Protein AF-A0AAV4WMX5-F1 (afdb_monomer_lite)

Structure (mmCIF, N/CA/C/O backbone):
data_AF-A0AAV4WMX5-F1
#
_entry.id   AF-A0AAV4WMX5-F1
#
loop_
_atom_site.group_PDB
_atom_site.id
_atom_site.type_symbol
_atom_site.label_atom_id
_atom_site.label_alt_id
_atom_site.label_comp_id
_atom_site.label_asym_id
_atom_site.label_entity_id
_atom_site.label_seq_id
_atom_site.pdbx_PDB_ins_code
_atom_site.Cartn_x
_atom_site.Cartn_y
_atom_site.Cartn_z
_atom_site.occupancy
_atom_site.B_iso_or_equiv
_atom_site.auth_seq_id
_atom_site.auth_comp_id
_atom_site.auth_asym_id
_atom_site.auth_atom_id
_atom_site.pdbx_PDB_model_num
ATOM 1 N N . MET A 1 1 ? 11.609 19.269 -8.171 1.00 30.88 1 MET A N 1
ATOM 2 C CA . MET A 1 1 ? 10.908 19.914 -7.044 1.00 30.88 1 MET A CA 1
ATOM 3 C C . MET A 1 1 ? 10.660 18.800 -6.040 1.00 30.88 1 MET A C 1
ATOM 5 O O . MET A 1 1 ? 9.880 17.911 -6.342 1.00 30.88 1 MET A O 1
ATOM 9 N N . GLN A 1 2 ? 11.459 18.729 -4.974 1.00 35.00 2 GLN A N 1
ATOM 10 C CA . GLN A 1 2 ? 11.345 17.676 -3.961 1.00 35.00 2 GLN A CA 1
ATOM 11 C C . GLN A 1 2 ? 10.138 18.038 -3.089 1.00 35.00 2 GLN A C 1
ATOM 13 O O . GLN A 1 2 ? 10.207 19.010 -2.340 1.00 35.00 2 GLN A O 1
ATOM 18 N N . PHE A 1 3 ? 9.015 17.335 -3.234 1.00 40.44 3 PHE A N 1
ATOM 19 C CA . PHE A 1 3 ? 7.950 17.425 -2.239 1.00 40.44 3 PHE A CA 1
ATOM 20 C C . PHE A 1 3 ? 8.475 16.724 -0.983 1.00 40.44 3 PHE A C 1
ATOM 22 O O . PHE A 1 3 ? 8.764 15.532 -1.032 1.00 40.44 3 PHE A O 1
ATOM 29 N N . SER A 1 4 ? 8.695 17.477 0.102 1.00 49.12 4 SER A N 1
ATOM 30 C CA . SER A 1 4 ? 8.983 16.869 1.406 1.00 49.12 4 SER A CA 1
ATOM 31 C C . SER A 1 4 ? 7.773 16.032 1.802 1.00 49.12 4 SER A C 1
ATOM 33 O O . SER A 1 4 ? 6.638 16.502 1.658 1.00 49.12 4 SER A O 1
ATOM 35 N N . ILE A 1 5 ? 8.001 14.819 2.303 1.00 51.41 5 ILE A N 1
ATOM 36 C CA . ILE A 1 5 ? 6.945 13.946 2.816 1.00 51.41 5 ILE A CA 1
ATOM 37 C C . ILE A 1 5 ? 6.060 14.642 3.848 1.00 51.41 5 ILE A C 1
ATOM 39 O O . ILE A 1 5 ? 4.870 14.345 3.937 1.00 51.41 5 ILE A O 1
ATOM 43 N N . ASP A 1 6 ? 6.622 15.624 4.555 1.00 53.19 6 ASP A N 1
ATOM 44 C CA . ASP A 1 6 ? 5.907 16.466 5.502 1.00 53.19 6 ASP A CA 1
ATOM 45 C C . ASP A 1 6 ? 4.652 17.061 4.866 1.00 53.19 6 ASP A C 1
ATOM 47 O O . ASP A 1 6 ? 3.595 17.043 5.477 1.00 53.19 6 ASP A O 1
ATOM 51 N N . PHE A 1 7 ? 4.723 17.523 3.614 1.00 55.03 7 PHE A N 1
ATOM 52 C CA . PHE A 1 7 ? 3.568 18.124 2.955 1.00 55.03 7 PHE A CA 1
ATOM 53 C C . PHE A 1 7 ? 2.517 17.073 2.584 1.00 55.03 7 PHE A C 1
ATOM 55 O O . PHE A 1 7 ? 1.338 17.262 2.861 1.00 55.03 7 PHE A O 1
ATOM 62 N N . PHE A 1 8 ? 2.932 15.936 2.017 1.00 56.50 8 PHE A N 1
ATOM 63 C CA . PHE A 1 8 ? 1.999 14.886 1.595 1.00 56.50 8 PHE A CA 1
ATOM 64 C C . PHE A 1 8 ? 1.302 14.222 2.787 1.00 56.50 8 PHE A C 1
ATOM 66 O O . PHE A 1 8 ? 0.087 14.040 2.771 1.00 56.50 8 PHE A O 1
ATOM 73 N N . ILE A 1 9 ? 2.051 13.907 3.846 1.00 56.03 9 ILE A N 1
ATOM 74 C CA . ILE A 1 9 ? 1.499 13.297 5.055 1.00 56.03 9 ILE A CA 1
ATOM 75 C C . ILE A 1 9 ? 0.644 14.290 5.831 1.00 56.03 9 ILE A C 1
ATOM 77 O O . ILE A 1 9 ? -0.417 13.895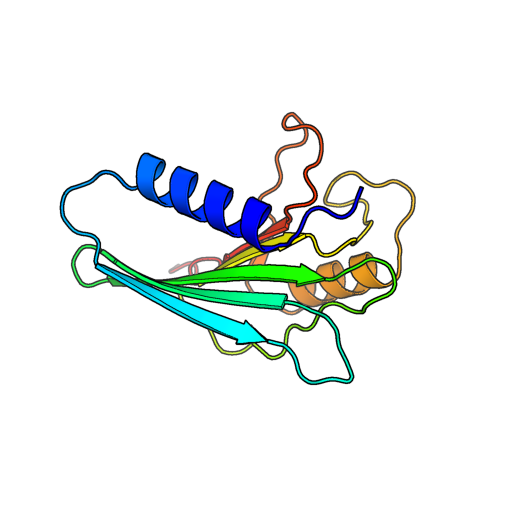 6.305 1.00 56.03 9 ILE A O 1
ATOM 81 N N . VAL A 1 10 ? 1.045 15.561 5.945 1.00 58.25 10 VAL A N 1
ATOM 82 C CA . VAL A 1 10 ? 0.218 16.574 6.620 1.00 58.25 10 VAL A CA 1
ATOM 83 C C . VAL A 1 10 ? -1.088 16.787 5.865 1.00 58.25 10 VAL A C 1
ATOM 85 O O . VAL A 1 10 ? -2.141 16.704 6.487 1.00 58.25 10 VAL A O 1
ATOM 88 N N . THR A 1 11 ? -1.061 16.957 4.540 1.00 62.66 11 THR A N 1
ATOM 89 C CA . THR A 1 11 ? -2.293 17.109 3.750 1.00 62.66 11 THR A CA 1
ATOM 90 C C . THR A 1 11 ? -3.179 15.870 3.847 1.00 62.66 11 THR A C 1
ATOM 92 O O . THR A 1 11 ? -4.387 15.986 4.033 1.00 62.66 11 THR A O 1
ATOM 95 N N . LEU A 1 12 ? -2.596 14.673 3.794 1.00 63.81 12 LEU A N 1
ATOM 96 C CA . LEU A 1 12 ? -3.352 13.439 3.948 1.00 63.81 12 LEU A CA 1
ATOM 97 C C . LEU A 1 12 ? -3.981 13.307 5.339 1.00 63.81 12 LEU A C 1
ATOM 99 O O . LEU A 1 12 ? -5.136 12.905 5.467 1.00 63.81 12 LEU A O 1
ATOM 103 N N . LEU A 1 13 ? -3.222 13.624 6.387 1.00 60.38 13 LEU A N 1
ATOM 104 C CA . LEU A 1 13 ? -3.714 13.633 7.757 1.00 60.38 13 LEU A CA 1
ATOM 105 C C . LEU A 1 13 ? -4.839 14.640 7.928 1.00 60.38 13 LEU A C 1
ATOM 107 O O . LEU A 1 13 ? -5.840 14.314 8.560 1.00 60.38 13 LEU A O 1
ATOM 111 N N . GLU A 1 14 ? -4.699 15.830 7.352 1.00 62.78 14 GLU A N 1
ATOM 112 C CA . GLU A 1 14 ? -5.737 16.850 7.343 1.00 62.78 14 GLU A CA 1
ATOM 113 C C . GLU A 1 14 ? -6.993 16.338 6.637 1.00 62.78 14 GLU A C 1
ATOM 115 O O . GLU A 1 14 ? -8.065 16.375 7.237 1.00 62.78 14 GLU A O 1
ATOM 120 N N . GLU A 1 15 ? -6.892 15.770 5.433 1.00 64.38 15 GLU A N 1
ATOM 121 C CA . GLU A 1 15 ? -8.051 15.220 4.720 1.00 64.38 15 GLU A CA 1
ATOM 122 C C . GLU A 1 15 ? -8.694 14.032 5.443 1.00 64.38 15 GLU A C 1
ATOM 124 O O . GLU A 1 15 ? -9.920 13.976 5.554 1.00 64.38 15 GLU A O 1
ATOM 129 N N . LEU A 1 16 ? -7.901 13.124 6.019 1.00 62.09 16 LEU A N 1
ATOM 130 C CA . LEU A 1 16 ? -8.409 12.041 6.863 1.00 62.09 16 LEU A CA 1
ATOM 131 C C . LEU A 1 16 ? -9.114 12.597 8.104 1.00 62.09 16 LEU A C 1
ATOM 133 O O . LEU A 1 16 ? -10.196 12.131 8.453 1.00 62.09 16 LEU A O 1
ATOM 137 N N . CYS A 1 17 ? -8.559 13.626 8.745 1.00 58.31 17 CYS A N 1
ATOM 138 C CA . CYS A 1 17 ? -9.193 14.298 9.878 1.00 58.31 17 CYS A CA 1
ATOM 139 C C . CYS A 1 17 ? -10.502 14.988 9.470 1.00 58.31 17 CYS A C 1
ATOM 141 O O . CYS A 1 17 ? -11.470 14.946 10.230 1.00 58.31 17 CYS A O 1
ATOM 143 N N . LEU A 1 18 ? -10.557 15.596 8.279 1.00 60.84 18 LEU A N 1
ATOM 144 C CA . LEU A 1 18 ? -11.751 16.229 7.713 1.00 60.84 18 LEU A CA 1
ATOM 145 C C . LEU A 1 18 ? -12.838 15.198 7.382 1.00 60.84 18 LEU A C 1
ATOM 147 O O . LEU A 1 18 ? -14.003 15.410 7.728 1.00 60.84 18 LEU A O 1
ATOM 151 N N . TRP A 1 19 ? -12.464 14.079 6.760 1.00 52.72 19 TRP A N 1
ATOM 152 C CA . TRP A 1 19 ? -13.368 12.990 6.386 1.00 52.72 19 TRP A CA 1
ATOM 153 C C . TRP A 1 19 ? -13.904 12.242 7.615 1.00 52.72 19 TRP A C 1
ATOM 155 O O . TRP A 1 19 ? -15.071 11.853 7.667 1.00 52.72 19 TRP A O 1
ATOM 165 N N . LEU A 1 20 ? -13.086 12.115 8.664 1.00 58.34 20 LEU A N 1
ATOM 166 C CA . LEU A 1 20 ? -13.430 11.436 9.913 1.00 58.34 20 LEU A CA 1
ATOM 167 C C . LEU A 1 20 ? -14.059 12.365 10.968 1.00 58.34 20 LEU A C 1
ATOM 169 O O . LEU A 1 20 ? -14.111 11.979 12.131 1.00 58.34 20 LEU A O 1
ATOM 173 N N . ARG A 1 21 ? -14.582 13.551 10.608 1.00 50.25 21 ARG A N 1
ATOM 174 C CA . ARG A 1 21 ? -15.282 14.513 11.501 1.00 50.25 21 ARG A CA 1
ATOM 175 C C . ARG A 1 21 ? -16.584 13.974 12.134 1.00 50.25 21 ARG A C 1
ATOM 177 O O . ARG A 1 21 ? -17.664 14.535 11.976 1.00 50.25 21 ARG A O 1
ATOM 184 N N . GLN A 1 22 ? -16.495 12.893 12.899 1.00 50.91 22 GLN A N 1
ATOM 185 C CA . GLN A 1 22 ? -17.521 12.407 13.818 1.00 50.91 22 GLN A CA 1
ATOM 186 C C . GLN A 1 22 ? -16.948 12.462 15.245 1.00 50.91 22 GLN A C 1
ATOM 188 O O . GLN A 1 22 ? -15.759 12.218 15.433 1.00 50.91 22 GLN A O 1
ATOM 193 N N . PRO A 1 23 ? -17.747 12.769 16.277 1.00 45.69 23 PRO A N 1
ATOM 194 C CA . PRO A 1 23 ? -17.254 13.283 17.564 1.00 45.69 23 PRO A CA 1
ATOM 195 C C . PRO A 1 23 ? -16.519 12.285 18.495 1.00 45.69 23 PRO A C 1
ATOM 197 O O . PRO A 1 23 ? -16.467 12.514 19.699 1.00 45.69 23 PRO A O 1
ATOM 200 N N . LYS A 1 24 ? -15.956 11.169 18.004 1.00 54.94 24 LYS A N 1
ATOM 201 C CA . LYS A 1 24 ? -15.314 10.137 18.850 1.00 54.94 24 LYS A CA 1
ATOM 202 C C . LYS A 1 24 ? -14.109 9.457 18.187 1.00 54.94 24 LYS A C 1
ATOM 204 O O . LYS A 1 24 ? -14.117 8.236 18.027 1.00 54.94 24 LYS A O 1
ATOM 209 N N . PHE A 1 25 ? -13.092 10.230 17.811 1.00 54.62 25 PHE A N 1
ATOM 210 C CA . PHE A 1 25 ? -11.800 9.683 17.388 1.00 54.62 25 PHE A CA 1
ATOM 211 C C . PHE A 1 25 ? -10.682 10.122 18.331 1.00 54.62 25 PHE A C 1
ATOM 213 O O . PHE A 1 25 ? -10.606 11.291 18.703 1.00 54.62 25 PHE A O 1
ATOM 220 N N . ILE A 1 26 ? -9.819 9.179 18.703 1.00 60.44 26 ILE A N 1
ATOM 221 C CA . ILE A 1 26 ? -8.525 9.460 19.332 1.00 60.44 26 ILE A CA 1
ATOM 222 C C . ILE A 1 26 ? -7.458 9.066 18.315 1.00 60.44 26 ILE A C 1
ATOM 224 O O . ILE A 1 26 ? -7.484 7.940 17.815 1.00 60.44 26 ILE A O 1
ATOM 228 N N . PHE A 1 27 ? -6.548 9.992 18.017 1.00 56.97 27 PHE A N 1
ATOM 229 C CA . PHE A 1 27 ? -5.421 9.779 17.114 1.00 56.97 27 PHE A CA 1
ATOM 230 C C . PHE A 1 27 ? -4.123 9.783 17.916 1.00 56.97 27 PHE A C 1
ATOM 232 O O . PHE A 1 27 ? -3.870 10.715 18.681 1.00 56.97 27 PHE A O 1
ATOM 239 N N . ILE A 1 28 ? -3.289 8.766 17.720 1.00 59.53 28 ILE A N 1
ATOM 240 C CA . ILE A 1 28 ? -1.897 8.781 18.168 1.00 59.53 28 ILE A CA 1
ATOM 241 C C . ILE A 1 28 ? -1.023 8.696 16.922 1.00 59.53 28 ILE A C 1
ATOM 243 O O . ILE A 1 28 ? -1.045 7.695 16.208 1.00 59.53 28 ILE A O 1
ATOM 247 N N . VAL A 1 29 ? -0.263 9.760 16.667 1.00 57.22 29 VAL A N 1
ATOM 248 C CA . VAL A 1 29 ? 0.667 9.848 15.537 1.00 57.22 29 VAL A CA 1
ATOM 249 C C . VAL A 1 29 ? 2.058 9.451 16.009 1.00 57.22 29 VAL A C 1
ATOM 251 O O . VAL A 1 29 ? 2.586 10.032 16.957 1.00 57.22 29 VAL A O 1
ATOM 254 N N . ARG A 1 30 ? 2.658 8.461 15.349 1.00 59.06 30 ARG A N 1
ATOM 255 C CA . ARG A 1 30 ? 4.041 8.035 15.565 1.00 59.06 30 ARG A CA 1
ATOM 256 C C . ARG A 1 30 ? 4.811 8.166 14.261 1.00 59.06 30 ARG A C 1
ATOM 258 O O . ARG A 1 30 ? 4.479 7.528 13.264 1.00 59.06 30 ARG A O 1
ATOM 265 N N . TYR A 1 31 ? 5.852 8.982 14.289 1.00 56.28 31 TYR A N 1
ATOM 266 C CA . TYR A 1 31 ? 6.770 9.145 13.175 1.00 56.28 31 TYR A CA 1
ATOM 267 C C . TYR A 1 31 ? 7.951 8.186 13.343 1.00 56.28 31 TYR A C 1
ATOM 269 O O . TYR A 1 31 ? 8.607 8.214 14.385 1.00 56.28 31 TYR A O 1
ATOM 277 N N . ASN A 1 32 ? 8.218 7.351 12.338 1.00 58.94 32 ASN A N 1
ATOM 278 C CA . ASN A 1 32 ? 9.386 6.477 12.315 1.00 58.94 32 ASN A CA 1
ATOM 279 C C . ASN A 1 32 ? 10.193 6.751 11.041 1.00 58.94 32 ASN A C 1
ATOM 281 O O . ASN A 1 32 ? 9.740 6.468 9.934 1.00 58.94 32 ASN A O 1
ATOM 285 N N . ASN A 1 33 ? 11.419 7.248 11.201 1.00 56.12 33 ASN A N 1
ATOM 286 C CA . ASN A 1 33 ? 12.391 7.223 10.111 1.00 56.12 33 ASN A CA 1
ATOM 287 C C . ASN A 1 33 ? 12.861 5.779 9.887 1.00 56.12 33 ASN A C 1
ATOM 289 O O . ASN A 1 33 ? 13.204 5.090 10.852 1.00 56.12 33 ASN A O 1
ATOM 293 N N . GLY A 1 34 ? 12.882 5.329 8.629 1.00 50.28 34 GLY A N 1
ATOM 294 C CA . GLY A 1 34 ? 13.582 4.105 8.237 1.00 50.28 34 GLY A CA 1
ATOM 295 C C . GLY A 1 34 ? 15.068 4.170 8.611 1.00 50.28 34 GLY A C 1
ATOM 296 O O . GLY A 1 34 ? 15.631 5.251 8.787 1.00 50.28 34 GLY A O 1
ATOM 297 N N . THR A 1 35 ? 15.712 3.015 8.788 1.00 44.41 35 THR A N 1
ATOM 298 C CA . THR A 1 35 ? 17.156 2.951 9.072 1.00 44.41 35 THR A CA 1
ATOM 299 C C . THR A 1 35 ? 17.975 3.396 7.857 1.00 44.41 35 THR A C 1
ATOM 301 O O . THR A 1 35 ? 17.539 3.193 6.729 1.00 44.41 35 THR A O 1
ATOM 304 N N . ASP A 1 36 ? 19.182 3.931 8.083 1.00 49.44 36 ASP A N 1
ATOM 305 C CA . ASP A 1 36 ? 20.063 4.603 7.098 1.00 49.44 36 ASP A CA 1
ATOM 306 C C . ASP A 1 36 ? 20.343 3.850 5.773 1.00 49.44 36 ASP A C 1
ATOM 308 O O . ASP A 1 36 ? 20.856 4.446 4.824 1.00 49.44 36 ASP A O 1
ATOM 312 N N . SER A 1 37 ? 20.011 2.559 5.671 1.00 50.84 37 SER A N 1
ATOM 313 C CA . SER A 1 37 ? 20.127 1.768 4.441 1.00 50.84 37 SER A CA 1
ATOM 314 C C . SER A 1 37 ? 18.933 1.905 3.490 1.00 50.84 37 SER A C 1
ATOM 316 O O . SER A 1 37 ? 19.123 1.763 2.286 1.00 50.84 37 SER A O 1
ATOM 318 N N . ASP A 1 38 ? 17.735 2.219 3.996 1.00 56.22 38 ASP A N 1
ATOM 319 C CA . ASP A 1 38 ? 16.500 2.294 3.216 1.00 56.22 38 ASP A CA 1
ATOM 320 C C . ASP A 1 38 ? 15.732 3.575 3.560 1.00 56.22 38 ASP A C 1
ATOM 322 O O . ASP A 1 38 ? 15.124 3.713 4.620 1.00 56.22 38 ASP A O 1
ATOM 326 N N . LYS A 1 39 ? 15.721 4.518 2.615 1.00 68.62 39 LYS A N 1
ATOM 327 C CA . LYS A 1 39 ? 15.157 5.874 2.758 1.00 68.62 39 LYS A CA 1
ATOM 328 C C . LYS A 1 39 ? 13.624 5.924 2.726 1.00 68.62 39 LYS A C 1
ATOM 330 O O . LYS A 1 39 ? 13.060 6.940 2.332 1.00 68.62 39 LYS A O 1
ATOM 335 N N . SER A 1 40 ? 12.950 4.818 3.038 1.00 72.94 40 SER A N 1
ATOM 336 C CA . SER A 1 40 ? 11.492 4.827 3.113 1.00 72.94 40 SER A CA 1
ATOM 337 C C . SER A 1 40 ? 11.076 5.522 4.405 1.00 72.94 40 SER A C 1
ATOM 339 O O . SER A 1 40 ? 11.556 5.200 5.491 1.00 72.94 40 SER A O 1
ATOM 341 N N . GLU A 1 41 ? 10.177 6.478 4.279 1.00 78.81 41 GLU A N 1
ATOM 342 C CA . GLU A 1 41 ? 9.666 7.273 5.385 1.00 78.81 41 GLU A CA 1
ATOM 343 C C . GLU A 1 41 ? 8.270 6.749 5.736 1.00 78.81 41 GLU A C 1
ATOM 345 O O . GLU A 1 41 ? 7.430 6.537 4.855 1.00 78.81 41 GLU A O 1
ATOM 350 N N . VAL A 1 42 ? 8.036 6.468 7.021 1.00 77.88 42 VAL A N 1
ATOM 351 C CA . VAL A 1 42 ? 6.819 5.793 7.483 1.00 77.88 42 VAL A CA 1
ATOM 352 C C . VAL A 1 42 ? 6.202 6.560 8.643 1.00 77.88 42 VAL A C 1
ATOM 354 O O . VAL A 1 42 ? 6.811 6.753 9.697 1.00 77.88 42 VAL A O 1
ATOM 357 N N . VAL A 1 43 ? 4.936 6.929 8.487 1.00 78.19 43 VAL A N 1
ATOM 358 C CA . VAL A 1 43 ? 4.118 7.472 9.570 1.00 78.19 43 VAL A CA 1
ATOM 359 C C . VAL A 1 43 ? 3.057 6.469 9.945 1.00 78.19 43 VAL A C 1
ATOM 361 O O . VAL A 1 43 ? 2.273 6.014 9.118 1.00 78.19 43 VAL A O 1
ATOM 364 N N . HIS A 1 44 ? 3.039 6.130 11.225 1.00 80.75 44 HIS A N 1
ATOM 365 C CA . HIS A 1 44 ? 2.083 5.212 11.801 1.00 80.75 44 HIS A CA 1
ATOM 366 C C . HIS A 1 44 ? 1.055 5.991 12.616 1.00 80.75 44 HIS A C 1
ATOM 368 O O . HIS A 1 44 ? 1.390 6.799 13.482 1.00 80.75 44 HIS A O 1
ATOM 374 N N . LEU A 1 45 ? -0.209 5.730 12.327 1.00 78.94 45 LEU A N 1
ATOM 375 C CA . LEU A 1 45 ? -1.355 6.337 12.969 1.00 78.94 45 LEU A CA 1
ATOM 376 C C . LEU A 1 45 ? -2.149 5.231 13.635 1.00 78.94 45 LEU A C 1
ATOM 378 O O . LEU A 1 45 ? -2.707 4.363 12.965 1.00 78.94 45 LEU A O 1
ATOM 382 N N . ASP A 1 46 ? -2.225 5.284 14.954 1.00 81.44 46 ASP A N 1
ATOM 383 C CA . ASP A 1 46 ? -3.187 4.485 15.684 1.00 81.44 46 ASP A CA 1
ATOM 384 C C . ASP A 1 46 ? -4.472 5.306 15.844 1.00 81.44 46 ASP A C 1
ATOM 386 O O . ASP A 1 46 ? -4.453 6.432 16.359 1.00 81.44 46 ASP A O 1
ATOM 390 N N . VAL A 1 47 ? -5.592 4.747 15.389 1.00 79.81 47 VAL A N 1
ATOM 391 C CA . VAL A 1 47 ? -6.891 5.417 15.402 1.00 79.81 47 VAL A CA 1
ATOM 392 C C . VAL A 1 47 ? -7.896 4.583 16.179 1.00 79.81 47 VAL A C 1
ATOM 394 O O . VAL A 1 47 ? -8.144 3.417 15.871 1.00 79.81 47 VAL A O 1
ATOM 397 N N . TRP A 1 48 ? -8.520 5.196 17.182 1.00 80.25 48 TRP A N 1
ATOM 398 C CA . TRP A 1 48 ? -9.598 4.570 17.943 1.00 80.25 48 TRP A CA 1
ATOM 399 C C . TRP A 1 48 ? -10.932 5.221 17.612 1.00 80.25 48 TRP A C 1
ATOM 401 O O . TRP A 1 48 ? -11.067 6.439 17.718 1.00 80.25 48 TRP A O 1
ATOM 411 N N . LYS A 1 49 ? -11.938 4.407 17.275 1.00 76.56 49 LYS A N 1
ATOM 412 C CA . LYS A 1 49 ? -13.324 4.841 17.055 1.00 76.56 49 LYS A CA 1
ATOM 413 C C . LYS A 1 49 ? -14.289 3.864 17.706 1.00 76.56 49 LYS A C 1
ATOM 415 O O . LYS A 1 49 ? -14.312 2.690 17.361 1.00 76.56 49 LYS A O 1
ATOM 420 N N . SER A 1 50 ? -15.141 4.356 18.604 1.00 80.25 50 SER A N 1
ATOM 421 C CA . SER A 1 50 ? -16.193 3.547 19.253 1.00 80.25 50 SER A CA 1
ATOM 422 C C . SER A 1 50 ? -15.680 2.239 19.884 1.00 80.25 50 SER A C 1
ATOM 424 O O . SER A 1 50 ? -16.345 1.213 19.812 1.00 80.25 50 SER A O 1
ATOM 426 N N . GLY A 1 51 ? -14.480 2.265 20.474 1.00 79.44 51 GLY A N 1
ATOM 427 C CA . GLY A 1 51 ? -13.845 1.090 21.086 1.00 79.44 51 GLY A CA 1
ATOM 428 C C . GLY A 1 51 ? -13.105 0.166 20.110 1.00 79.44 51 GLY A C 1
ATOM 429 O O . GLY A 1 51 ? -12.370 -0.705 20.561 1.00 79.44 51 GLY A O 1
ATOM 430 N N . ALA A 1 52 ? -13.233 0.377 18.797 1.00 79.69 52 ALA A N 1
ATOM 431 C CA . ALA A 1 52 ? -12.416 -0.298 17.795 1.00 79.69 52 ALA A CA 1
ATOM 432 C C . ALA A 1 52 ? -11.097 0.453 17.584 1.00 79.69 52 ALA A C 1
ATOM 434 O O . ALA A 1 52 ? -11.076 1.685 17.562 1.00 79.69 52 ALA A O 1
ATOM 435 N N . HIS A 1 53 ? -10.013 -0.299 17.405 1.00 82.94 53 HIS A N 1
ATOM 436 C CA . HIS A 1 53 ? -8.687 0.208 17.057 1.00 82.94 53 HIS A CA 1
ATOM 437 C C . HIS A 1 53 ? -8.363 -0.214 15.629 1.00 82.94 53 HIS A C 1
ATOM 439 O O . HIS A 1 53 ? -8.457 -1.397 15.301 1.00 82.94 53 HIS A O 1
ATOM 445 N N . PHE A 1 54 ? -7.989 0.748 14.796 1.00 81.75 54 PHE A N 1
ATOM 446 C CA . PHE A 1 54 ? -7.462 0.506 13.463 1.00 81.75 54 PHE A CA 1
ATOM 447 C C . PHE A 1 54 ? -6.182 1.305 13.258 1.00 81.75 54 PHE A C 1
ATOM 449 O O . PHE A 1 54 ? -5.951 2.325 13.914 1.00 81.75 54 PHE A O 1
ATOM 456 N N . LYS A 1 55 ? -5.334 0.814 12.362 1.00 84.19 55 LYS A N 1
ATOM 457 C CA . LYS A 1 55 ? -4.023 1.403 12.095 1.00 84.19 55 LYS A CA 1
ATOM 458 C C . LYS A 1 55 ? -3.982 1.935 10.680 1.00 84.19 55 LYS A C 1
ATOM 460 O O . LYS A 1 55 ? -4.458 1.281 9.758 1.00 84.19 55 LYS A O 1
ATOM 465 N N . ILE A 1 56 ? -3.405 3.111 10.506 1.00 82.12 56 ILE A N 1
ATOM 466 C CA . ILE A 1 56 ? -3.112 3.659 9.187 1.00 82.12 56 ILE A CA 1
ATOM 467 C C . ILE A 1 56 ? -1.606 3.858 9.103 1.00 82.12 56 ILE A C 1
ATOM 469 O O . ILE A 1 56 ? -1.018 4.501 9.970 1.00 82.12 56 ILE A O 1
ATOM 473 N N . LEU A 1 57 ? -0.974 3.290 8.082 1.00 81.12 57 LEU A N 1
ATOM 474 C CA . LEU A 1 57 ? 0.432 3.531 7.791 1.00 81.12 57 LEU A CA 1
ATOM 475 C C . LEU A 1 57 ? 0.530 4.323 6.497 1.00 81.12 57 LEU A C 1
ATOM 477 O O . LEU A 1 57 ? 0.138 3.832 5.441 1.00 81.12 57 LEU A O 1
ATOM 481 N N . ALA A 1 58 ? 1.047 5.544 6.606 1.00 80.94 58 ALA A N 1
ATOM 482 C CA . ALA A 1 58 ? 1.415 6.379 5.477 1.00 80.94 58 ALA A CA 1
ATOM 483 C C . ALA A 1 58 ? 2.889 6.123 5.135 1.00 80.94 58 ALA A C 1
ATOM 485 O O . ALA A 1 58 ? 3.754 6.290 5.994 1.00 80.94 58 ALA A O 1
ATOM 486 N N . ILE A 1 59 ? 3.171 5.687 3.909 1.00 80.62 59 ILE A N 1
ATOM 487 C CA . ILE A 1 59 ? 4.509 5.287 3.464 1.00 80.62 59 ILE A CA 1
ATOM 488 C C . ILE A 1 59 ? 4.930 6.141 2.269 1.00 80.62 59 ILE A C 1
ATOM 490 O O . ILE A 1 59 ? 4.166 6.346 1.331 1.00 80.62 59 ILE A O 1
ATOM 494 N N . TYR A 1 60 ? 6.166 6.612 2.274 1.00 82.69 60 TYR A N 1
ATOM 495 C CA . TYR A 1 60 ? 6.827 7.142 1.089 1.00 82.69 60 TYR A CA 1
ATOM 496 C C . TYR A 1 60 ? 8.081 6.314 0.829 1.00 82.69 60 TYR A C 1
ATOM 498 O O . TYR A 1 60 ? 8.949 6.200 1.692 1.00 82.69 60 TYR A O 1
ATOM 506 N N . SER A 1 61 ? 8.180 5.718 -0.353 1.00 83.19 61 SER A N 1
ATOM 507 C CA . SER A 1 61 ? 9.370 5.036 -0.840 1.00 83.19 61 SER A CA 1
ATOM 508 C C . SER A 1 61 ? 9.890 5.808 -2.050 1.00 83.19 61 SER A C 1
ATOM 510 O O . SER A 1 61 ? 9.219 5.816 -3.086 1.00 83.19 61 SER A O 1
ATOM 512 N N . PRO A 1 62 ? 11.040 6.497 -1.945 1.00 82.69 62 PRO A N 1
ATOM 513 C CA . PRO A 1 62 ? 11.548 7.318 -3.035 1.00 82.69 62 PRO A CA 1
ATOM 514 C C . PRO A 1 62 ? 11.902 6.472 -4.269 1.00 82.69 62 PRO A C 1
ATOM 516 O O . PRO A 1 62 ? 12.172 5.272 -4.146 1.00 82.69 62 PRO A O 1
ATOM 519 N N . PRO A 1 63 ? 11.974 7.085 -5.466 1.00 80.69 63 PRO A N 1
ATOM 520 C CA . PRO A 1 63 ? 12.368 6.384 -6.680 1.00 80.69 63 PRO A CA 1
ATOM 521 C C . PRO A 1 63 ? 13.694 5.640 -6.500 1.00 80.69 63 PRO A C 1
ATOM 523 O O . PRO A 1 63 ? 14.644 6.171 -5.924 1.00 80.69 63 PRO A O 1
ATOM 526 N N . SER A 1 64 ? 13.787 4.436 -7.063 1.00 78.81 64 SER A N 1
ATOM 527 C CA . SER A 1 64 ? 14.940 3.521 -6.941 1.00 78.81 64 SER A CA 1
ATOM 528 C C . SER A 1 64 ? 15.111 2.849 -5.577 1.00 78.81 64 SER A C 1
ATOM 530 O O . SER A 1 64 ? 15.985 1.991 -5.457 1.00 78.81 64 SER A O 1
ATOM 532 N N . ASN A 1 65 ? 14.293 3.187 -4.575 1.00 81.56 65 ASN A N 1
ATOM 533 C CA . ASN A 1 65 ? 14.245 2.424 -3.338 1.00 81.56 65 ASN A CA 1
ATOM 534 C C . ASN A 1 65 ? 13.313 1.218 -3.475 1.00 81.56 65 ASN A C 1
ATOM 536 O O . ASN A 1 65 ? 12.450 1.161 -4.355 1.00 81.56 65 ASN A O 1
ATOM 540 N N . GLN A 1 66 ? 13.499 0.237 -2.599 1.00 81.25 66 GLN A N 1
ATOM 541 C CA . GLN A 1 66 ? 12.601 -0.901 -2.520 1.00 81.25 66 GLN A CA 1
ATOM 542 C C . GLN A 1 66 ? 11.604 -0.695 -1.374 1.00 81.25 66 GLN A C 1
ATOM 544 O O . GLN A 1 66 ? 12.012 -0.357 -0.261 1.00 81.25 66 GLN A O 1
ATOM 549 N N . PRO A 1 67 ? 10.298 -0.899 -1.616 1.00 79.12 67 PRO A N 1
ATOM 550 C CA . PRO A 1 67 ? 9.300 -0.740 -0.572 1.00 79.12 67 PRO A CA 1
ATOM 551 C C . PRO A 1 67 ? 9.494 -1.806 0.513 1.00 79.12 67 PRO A C 1
ATOM 553 O O . PRO A 1 67 ? 9.743 -2.977 0.212 1.00 79.12 67 PRO A O 1
ATOM 556 N N . ILE A 1 68 ? 9.399 -1.390 1.778 1.00 78.31 68 ILE A N 1
ATOM 557 C CA . ILE A 1 68 ? 9.602 -2.257 2.943 1.00 78.31 68 ILE A CA 1
ATOM 558 C C . ILE A 1 68 ? 8.249 -2.620 3.550 1.00 78.31 68 ILE A C 1
ATOM 560 O O . ILE A 1 68 ? 7.531 -1.754 4.045 1.00 78.31 68 ILE A O 1
ATOM 564 N N . PHE A 1 69 ? 7.944 -3.918 3.587 1.00 77.38 69 PHE A N 1
ATOM 565 C CA . PHE A 1 69 ? 6.695 -4.443 4.154 1.00 77.38 69 PHE A CA 1
ATOM 566 C C . PHE A 1 69 ? 6.865 -5.113 5.525 1.00 77.38 69 PHE A C 1
ATOM 568 O O . PHE A 1 69 ? 5.909 -5.659 6.070 1.00 77.38 69 PHE A O 1
ATOM 575 N N . SER A 1 70 ? 8.058 -5.072 6.129 1.00 75.81 70 SER A N 1
ATOM 576 C CA . SER A 1 70 ? 8.294 -5.670 7.457 1.00 75.81 70 SER A CA 1
ATOM 577 C C . SER A 1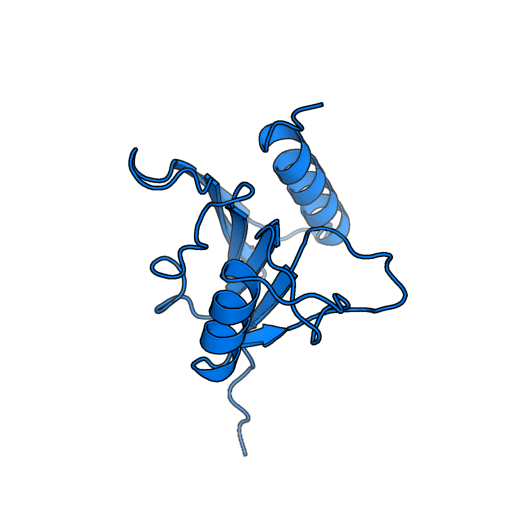 70 ? 7.406 -5.059 8.548 1.00 75.81 70 SER A C 1
ATOM 579 O O . SER A 1 70 ? 7.025 -5.751 9.489 1.00 75.81 70 SER A O 1
ATOM 581 N N . TYR A 1 71 ? 6.999 -3.797 8.384 1.00 68.12 71 TYR A N 1
ATOM 582 C CA . TYR A 1 71 ? 6.037 -3.120 9.256 1.00 68.12 71 TYR A CA 1
ATOM 583 C C . TYR A 1 71 ? 4.610 -3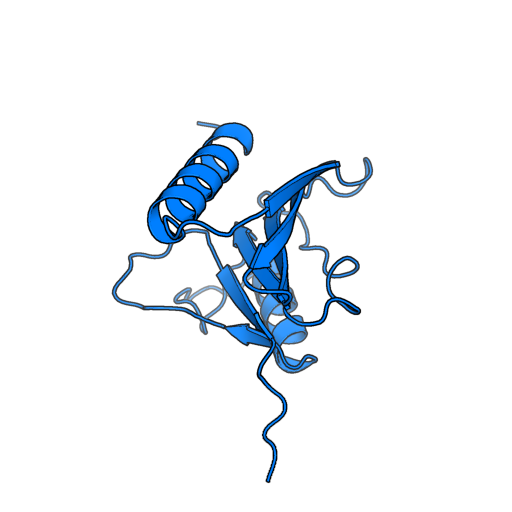.674 9.142 1.00 68.12 71 TYR A C 1
ATOM 585 O O . TYR A 1 71 ? 3.793 -3.418 10.020 1.00 68.12 71 TYR A O 1
ATOM 593 N N . VAL A 1 72 ? 4.300 -4.410 8.072 1.00 67.56 72 VAL A N 1
ATOM 594 C CA . VAL A 1 72 ? 2.932 -4.743 7.659 1.00 67.56 72 VAL A CA 1
ATOM 595 C C . VAL A 1 72 ? 2.479 -6.122 8.135 1.00 67.56 72 VAL A C 1
ATOM 597 O O . VAL A 1 72 ? 1.324 -6.285 8.520 1.00 67.56 72 VAL A O 1
ATOM 600 N N . ASN A 1 73 ? 3.385 -7.105 8.175 1.00 59.53 73 ASN A N 1
ATOM 601 C CA . ASN A 1 73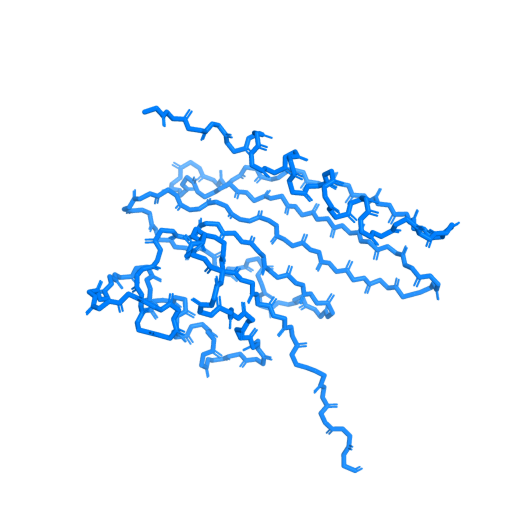 ? 3.066 -8.538 8.309 1.00 59.53 73 ASN A CA 1
ATOM 602 C C . ASN A 1 73 ? 2.296 -8.967 9.576 1.00 59.53 73 ASN A C 1
ATOM 604 O O . ASN A 1 73 ? 1.919 -10.132 9.701 1.00 59.53 73 ASN A O 1
ATOM 608 N N . HIS A 1 74 ? 2.048 -8.066 10.526 1.00 64.88 74 HIS A N 1
ATOM 609 C CA . HIS A 1 74 ? 1.377 -8.376 11.793 1.00 64.88 74 HIS A CA 1
ATOM 610 C C . HIS A 1 74 ? 0.232 -7.420 12.136 1.00 64.88 74 HIS A C 1
ATOM 612 O O . HIS A 1 74 ? -0.316 -7.477 13.241 1.00 64.88 74 HIS A O 1
ATOM 618 N N . LEU A 1 75 ? -0.117 -6.509 11.228 1.00 69.62 75 LEU A N 1
ATOM 619 C CA . LEU A 1 75 ? -1.072 -5.454 11.518 1.00 69.62 75 LEU A CA 1
ATOM 620 C C . LEU A 1 75 ? -2.477 -5.851 11.054 1.00 69.62 75 LEU A C 1
ATOM 622 O O . LEU A 1 75 ? -2.799 -5.777 9.874 1.00 69.62 75 LEU A O 1
ATOM 626 N N . LYS A 1 76 ? -3.311 -6.254 12.020 1.00 75.69 76 LYS A N 1
ATOM 627 C CA . LYS A 1 76 ? -4.756 -6.434 11.825 1.00 75.69 76 LYS A CA 1
ATOM 628 C C . LYS A 1 76 ? -5.479 -5.085 11.800 1.00 75.69 76 LYS A C 1
ATOM 630 O O . LYS A 1 76 ? -5.001 -4.125 12.407 1.00 75.69 76 LYS A O 1
ATOM 635 N N . HIS A 1 77 ? -6.633 -5.022 11.146 1.00 82.00 77 HIS A N 1
ATOM 636 C CA . HIS A 1 77 ? -7.476 -3.840 10.951 1.00 82.00 77 HIS A CA 1
ATOM 637 C C . HIS A 1 77 ? -6.670 -2.630 10.482 1.00 82.00 77 HIS A C 1
ATOM 639 O O . HIS A 1 77 ? -6.650 -1.581 11.130 1.00 82.00 77 HIS A O 1
ATOM 645 N N . SER A 1 78 ? -5.930 -2.819 9.392 1.00 81.94 78 SER A N 1
ATOM 646 C CA . SER A 1 78 ? -4.937 -1.850 8.942 1.00 81.94 78 SER A CA 1
ATOM 647 C C . SER A 1 78 ? -5.186 -1.364 7.525 1.00 81.94 78 SER A C 1
ATOM 649 O O . SER A 1 78 ? -5.657 -2.108 6.664 1.00 81.94 78 SER A O 1
ATOM 651 N N . ILE A 1 79 ? -4.853 -0.096 7.316 1.00 82.94 79 ILE A N 1
ATOM 652 C CA . ILE A 1 79 ? -4.866 0.577 6.027 1.00 82.94 79 ILE A CA 1
ATOM 653 C C . ILE A 1 79 ? -3.437 1.030 5.748 1.00 82.94 79 ILE A C 1
ATOM 655 O O . ILE A 1 79 ? -2.823 1.719 6.562 1.00 82.94 79 ILE A O 1
ATOM 659 N N . PHE A 1 80 ? -2.914 0.666 4.589 1.00 82.62 80 PHE A N 1
ATOM 660 C CA . PHE A 1 80 ? -1.637 1.168 4.098 1.00 82.62 80 PHE A CA 1
ATOM 661 C C . PHE A 1 80 ? -1.922 2.135 2.985 1.00 82.62 80 PHE A C 1
ATOM 663 O O . PHE A 1 80 ? -2.690 1.825 2.082 1.00 82.62 80 PHE A O 1
ATOM 670 N N . ILE A 1 81 ? -1.309 3.300 3.051 1.00 83.56 81 ILE A N 1
ATOM 671 C CA . ILE A 1 81 ? -1.439 4.307 2.019 1.00 83.56 81 ILE A CA 1
ATOM 672 C C . ILE A 1 81 ? -0.061 4.870 1.749 1.00 83.56 81 ILE A C 1
ATOM 674 O O . ILE A 1 81 ? 0.728 5.027 2.675 1.00 83.56 81 ILE A O 1
ATOM 678 N N . GLY A 1 82 ? 0.262 5.186 0.505 1.00 81.00 82 GLY A N 1
ATOM 679 C CA . GLY A 1 82 ? 1.573 5.759 0.270 1.00 81.00 82 GLY A CA 1
ATOM 680 C C . GLY A 1 82 ? 2.028 5.822 -1.162 1.00 81.00 82 GLY A C 1
ATOM 681 O O . GLY A 1 82 ? 1.501 5.109 -2.012 1.00 81.00 82 GLY A O 1
ATOM 682 N N . ASP A 1 83 ? 3.045 6.647 -1.392 1.00 83.25 83 ASP A N 1
ATOM 683 C CA . ASP A 1 83 ? 3.805 6.637 -2.634 1.00 83.25 83 ASP A CA 1
ATOM 684 C C . ASP A 1 83 ? 4.926 5.622 -2.569 1.00 83.25 83 ASP A C 1
ATOM 686 O O . ASP A 1 83 ? 5.910 5.818 -1.866 1.00 83.25 83 ASP A O 1
ATOM 690 N N . TYR A 1 84 ? 4.788 4.541 -3.322 1.00 84.69 84 TYR A N 1
ATOM 691 C CA . TYR A 1 84 ? 5.807 3.500 -3.386 1.00 84.69 84 TYR A CA 1
ATOM 692 C C . TYR A 1 84 ? 6.735 3.656 -4.598 1.00 84.69 84 TYR A C 1
ATOM 694 O O . TYR A 1 84 ? 7.606 2.807 -4.785 1.00 84.69 84 TYR A O 1
ATOM 702 N N . ASN A 1 85 ? 6.521 4.664 -5.461 1.00 86.56 85 ASN A N 1
ATOM 703 C CA . ASN A 1 85 ? 7.172 4.784 -6.774 1.00 86.56 85 ASN A CA 1
ATOM 704 C C . ASN A 1 85 ? 7.143 3.459 -7.566 1.00 86.56 85 ASN A C 1
ATOM 706 O O . ASN A 1 85 ? 8.078 3.064 -8.271 1.00 86.56 85 ASN A O 1
ATOM 710 N N . ALA A 1 86 ? 6.035 2.739 -7.405 1.00 87.94 86 ALA A N 1
ATOM 711 C CA . ALA A 1 86 ? 5.843 1.371 -7.833 1.00 87.94 86 ALA A CA 1
ATOM 712 C C . ALA A 1 86 ? 4.989 1.362 -9.098 1.00 87.94 86 ALA A C 1
ATOM 714 O O . ALA A 1 86 ? 3.820 1.727 -9.057 1.00 87.94 86 ALA A O 1
ATOM 715 N N . HIS A 1 87 ? 5.556 0.954 -10.229 1.00 90.06 87 HIS A N 1
ATOM 716 C CA . HIS A 1 87 ? 4.821 0.859 -11.490 1.00 90.06 87 HIS A CA 1
ATOM 717 C C . HIS A 1 87 ? 4.326 -0.575 -11.662 1.00 90.06 87 HIS A C 1
ATOM 719 O O . HIS A 1 87 ? 5.133 -1.505 -11.641 1.00 90.06 87 HIS A O 1
ATOM 725 N N . SER A 1 88 ? 3.017 -0.771 -11.831 1.00 89.00 88 SER A N 1
ATOM 726 C CA . SER A 1 88 ? 2.436 -2.070 -12.180 1.00 89.00 88 SER A CA 1
ATOM 727 C C . SER A 1 88 ? 1.073 -1.926 -12.885 1.00 89.00 88 SER A C 1
ATOM 729 O O . SER A 1 88 ? 0.331 -0.982 -12.582 1.00 89.00 88 SER A O 1
ATOM 731 N N . PRO A 1 89 ? 0.693 -2.861 -13.782 1.00 88.88 89 PRO A N 1
ATOM 732 C CA . PRO A 1 89 ? -0.612 -2.862 -14.451 1.00 88.88 89 PRO A CA 1
ATOM 733 C C . PRO A 1 89 ? -1.856 -2.795 -13.547 1.00 88.88 89 PRO A C 1
ATOM 735 O O . PRO A 1 89 ? -2.802 -2.103 -13.934 1.00 88.88 89 PRO A O 1
ATOM 738 N N . PRO A 1 90 ? -1.906 -3.441 -12.359 1.00 85.06 90 PRO A N 1
ATOM 739 C CA . PRO A 1 90 ? -3.093 -3.419 -11.499 1.00 85.06 90 PRO A CA 1
ATOM 740 C C . PRO A 1 90 ? -3.540 -2.016 -11.068 1.00 85.06 90 PRO A C 1
ATOM 742 O O . PRO A 1 90 ? -4.732 -1.802 -10.861 1.00 85.06 90 PRO A O 1
ATOM 745 N N . TRP A 1 91 ? -2.617 -1.052 -11.000 1.00 86.06 91 TRP A N 1
ATOM 746 C CA . TRP A 1 91 ? -2.905 0.352 -10.678 1.00 86.06 91 TRP A CA 1
ATOM 747 C C . TRP A 1 91 ? -2.503 1.323 -11.803 1.00 86.06 91 TRP A C 1
ATOM 749 O O . TRP A 1 91 ? -2.223 2.495 -11.563 1.00 86.06 91 TRP A O 1
ATOM 759 N N . GLY A 1 92 ? -2.521 0.845 -13.053 1.00 84.06 92 GLY A N 1
ATOM 760 C CA . GLY A 1 92 ? -2.600 1.713 -14.233 1.00 84.06 92 GLY A CA 1
ATOM 761 C C . GLY A 1 92 ? -1.295 2.008 -14.974 1.00 84.06 92 GLY A C 1
ATOM 762 O O . GLY A 1 92 ? -1.336 2.774 -15.934 1.00 84.06 92 GLY A O 1
ATOM 763 N N . TYR A 1 93 ? -0.167 1.396 -14.603 1.00 86.88 93 TYR A N 1
ATOM 764 C CA . TYR A 1 93 ? 1.094 1.553 -15.342 1.00 86.88 93 TYR A CA 1
ATOM 765 C C . TYR A 1 93 ? 1.293 0.441 -16.374 1.00 86.88 93 TYR A C 1
ATOM 767 O O . TYR A 1 93 ? 1.106 -0.737 -16.080 1.00 86.88 93 TYR A O 1
ATOM 775 N N . SER A 1 94 ? 1.725 0.798 -17.583 1.00 89.81 94 SER A N 1
ATOM 776 C CA . SER A 1 94 ? 2.052 -0.170 -18.641 1.00 89.81 94 SER A CA 1
ATOM 777 C C . SER A 1 94 ? 3.461 -0.764 -18.521 1.00 89.81 94 SER A C 1
ATOM 779 O O . SER A 1 94 ? 3.755 -1.778 -19.147 1.00 89.81 94 SER A O 1
ATOM 781 N N . ASP A 1 95 ? 4.334 -0.129 -17.743 1.00 91.12 95 ASP A N 1
ATOM 782 C CA . ASP A 1 95 ? 5.770 -0.384 -17.635 1.00 91.12 95 ASP A CA 1
ATOM 783 C C . ASP A 1 95 ? 6.150 -0.836 -16.210 1.00 91.12 95 ASP A C 1
ATOM 785 O O . ASP A 1 95 ? 6.651 -0.044 -15.411 1.00 91.12 95 ASP A O 1
ATOM 789 N N . PRO A 1 96 ? 5.905 -2.106 -15.833 1.00 90.50 96 PRO A N 1
ATOM 790 C CA . PRO A 1 96 ? 6.134 -2.548 -14.467 1.00 90.50 96 PRO A CA 1
ATOM 791 C C . PRO A 1 96 ? 7.607 -2.472 -14.050 1.00 90.50 96 PRO A C 1
ATOM 793 O O . PRO A 1 96 ? 8.492 -3.024 -14.715 1.00 90.50 96 PRO A O 1
ATOM 796 N N . ASN A 1 97 ? 7.863 -1.865 -12.892 1.00 91.50 97 ASN A N 1
ATOM 797 C CA . ASN A 1 97 ? 9.194 -1.772 -12.295 1.00 91.50 97 ASN A CA 1
ATOM 798 C C . ASN A 1 97 ? 9.353 -2.748 -11.112 1.00 91.50 97 ASN A C 1
ATOM 800 O O . ASN A 1 97 ? 8.431 -3.479 -10.749 1.00 91.50 97 ASN A O 1
ATOM 804 N N . GLU A 1 98 ? 10.548 -2.798 -10.521 1.00 90.88 98 GLU A N 1
ATOM 805 C CA . GLU A 1 98 ? 10.841 -3.729 -9.423 1.00 90.88 98 GLU A CA 1
ATOM 806 C C . GLU A 1 98 ? 10.022 -3.437 -8.158 1.00 90.88 98 GLU A C 1
ATOM 808 O O . GLU A 1 98 ? 9.520 -4.359 -7.519 1.00 90.88 98 GLU A O 1
ATOM 813 N N . ALA A 1 99 ? 9.827 -2.158 -7.825 1.00 89.12 99 ALA A N 1
ATOM 814 C CA . ALA A 1 99 ? 8.980 -1.760 -6.705 1.00 89.12 99 ALA A CA 1
ATOM 815 C C . ALA A 1 99 ? 7.526 -2.215 -6.916 1.00 89.12 99 ALA A C 1
ATOM 817 O O . ALA A 1 99 ? 6.905 -2.744 -5.997 1.00 89.12 99 ALA A O 1
ATOM 818 N N . GLY A 1 100 ? 7.001 -2.098 -8.139 1.00 90.50 100 GLY A N 1
ATOM 819 C CA . GLY A 1 100 ? 5.656 -2.552 -8.474 1.00 90.50 100 GLY A CA 1
ATOM 820 C C . GLY A 1 100 ? 5.485 -4.059 -8.502 1.00 90.50 100 GLY A C 1
ATOM 821 O O . GLY A 1 100 ? 4.448 -4.538 -8.046 1.00 90.50 100 GLY A O 1
ATOM 822 N N . ARG A 1 101 ? 6.502 -4.816 -8.928 1.00 91.44 101 ARG A N 1
ATOM 823 C CA . ARG A 1 101 ? 6.507 -6.276 -8.746 1.00 91.44 101 ARG A CA 1
ATOM 824 C C . ARG A 1 101 ? 6.423 -6.649 -7.270 1.00 91.44 101 ARG A C 1
ATOM 826 O O . ARG A 1 101 ? 5.581 -7.452 -6.905 1.00 91.44 101 ARG A O 1
ATOM 833 N N . ARG A 1 102 ? 7.195 -5.991 -6.404 1.00 89.31 102 ARG A N 1
ATOM 834 C CA . ARG A 1 102 ? 7.181 -6.275 -4.960 1.00 89.31 102 ARG A CA 1
ATOM 835 C C . ARG A 1 102 ? 5.877 -5.925 -4.265 1.00 89.31 102 ARG A C 1
ATOM 837 O O . ARG A 1 102 ? 5.417 -6.711 -3.446 1.00 89.31 102 ARG A O 1
ATOM 844 N N . VAL A 1 103 ? 5.284 -4.770 -4.573 1.00 87.94 103 VAL A N 1
ATOM 845 C CA . VAL A 1 103 ? 3.951 -4.421 -4.049 1.00 87.94 103 VAL A CA 1
ATOM 846 C C . VAL A 1 103 ? 2.922 -5.450 -4.522 1.00 87.94 103 VAL A C 1
ATOM 848 O O . VAL A 1 103 ? 2.091 -5.893 -3.737 1.00 87.94 103 VAL A O 1
ATOM 851 N N . HIS A 1 104 ? 2.994 -5.868 -5.786 1.00 88.62 104 HIS A N 1
ATOM 852 C CA . HIS A 1 104 ? 2.091 -6.877 -6.328 1.00 88.62 104 HIS A CA 1
ATOM 853 C C . HIS A 1 104 ? 2.268 -8.244 -5.647 1.00 88.62 104 HIS A C 1
ATOM 855 O O . HIS A 1 104 ? 1.286 -8.829 -5.204 1.00 88.62 104 HIS A O 1
ATOM 861 N N . ASP A 1 105 ? 3.503 -8.719 -5.482 1.00 89.69 105 ASP A N 1
ATOM 862 C CA . ASP A 1 105 ? 3.803 -9.977 -4.787 1.00 89.69 105 ASP A CA 1
ATOM 863 C C . ASP A 1 105 ? 3.363 -9.931 -3.316 1.00 89.69 105 ASP A C 1
ATOM 865 O O . ASP A 1 105 ? 2.837 -10.910 -2.781 1.00 89.69 105 ASP A O 1
ATOM 869 N N . PHE A 1 106 ? 3.526 -8.779 -2.659 1.00 86.69 106 PHE A N 1
ATOM 870 C CA . PHE A 1 106 ? 3.021 -8.539 -1.310 1.00 86.69 106 PHE A CA 1
ATOM 871 C C . PHE A 1 106 ? 1.487 -8.657 -1.248 1.00 86.69 106 PHE A C 1
ATOM 873 O O . PHE A 1 106 ? 0.959 -9.369 -0.396 1.00 86.69 106 PHE A O 1
ATOM 880 N N . LEU A 1 107 ? 0.761 -8.039 -2.184 1.00 86.25 107 LEU A N 1
ATOM 881 C CA . LEU A 1 107 ? -0.697 -8.171 -2.273 1.00 86.25 107 LEU A CA 1
ATOM 882 C C . LEU A 1 107 ? -1.125 -9.626 -2.519 1.00 86.25 107 LEU A C 1
ATOM 884 O O . LEU A 1 107 ? -2.032 -10.118 -1.860 1.00 86.25 107 LEU A O 1
ATOM 888 N N . CYS A 1 108 ? -0.442 -10.349 -3.409 1.00 87.38 108 CYS A N 1
ATOM 889 C CA . CYS A 1 108 ? -0.754 -11.752 -3.697 1.00 87.38 108 CYS A CA 1
ATOM 890 C C . CYS A 1 108 ? -0.437 -12.715 -2.541 1.00 87.38 108 CYS A C 1
ATOM 892 O O . CYS A 1 108 ? -0.995 -13.810 -2.492 1.00 87.38 108 CYS A O 1
ATOM 894 N N . SER A 1 109 ? 0.476 -12.344 -1.641 1.00 87.00 109 SER A N 1
ATOM 895 C CA . SER A 1 109 ? 0.901 -13.180 -0.508 1.00 87.00 109 SER A CA 1
ATOM 896 C C . SER A 1 109 ? 0.183 -12.854 0.803 1.00 87.00 109 SER A C 1
ATOM 898 O O . SER A 1 109 ? 0.436 -13.505 1.818 1.00 87.00 109 SER A O 1
ATOM 900 N N . THR A 1 110 ? -0.724 -11.876 0.796 1.00 84.12 110 THR A N 1
ATOM 901 C CA . THR A 1 110 ? -1.437 -11.408 1.987 1.00 84.12 110 THR A CA 1
ATOM 902 C C . THR A 1 110 ? -2.947 -11.350 1.761 1.00 84.12 110 THR A C 1
ATOM 904 O O . THR A 1 110 ? -3.451 -11.631 0.680 1.00 84.12 110 THR A O 1
ATOM 907 N N . THR A 1 111 ? -3.694 -11.007 2.811 1.00 84.81 111 THR A N 1
ATOM 908 C CA . THR A 1 111 ? -5.138 -10.732 2.743 1.00 84.81 111 THR A CA 1
ATOM 909 C C . THR A 1 111 ? -5.437 -9.277 2.379 1.00 84.81 111 THR A C 1
ATOM 911 O O . THR A 1 111 ? -6.576 -8.836 2.518 1.00 84.81 111 THR A O 1
ATOM 914 N N . PHE A 1 112 ? -4.429 -8.499 1.973 1.00 84.06 112 PHE A N 1
ATOM 915 C CA . PHE A 1 112 ? -4.623 -7.105 1.600 1.00 84.06 112 PHE A CA 1
ATOM 916 C C . PHE A 1 112 ? -5.224 -6.987 0.206 1.00 84.06 112 PHE A C 1
ATOM 918 O O . PHE A 1 112 ? -4.780 -7.620 -0.749 1.00 84.06 112 PHE A O 1
ATOM 925 N N . GLU A 1 113 ? -6.200 -6.099 0.086 1.00 84.88 113 GLU A N 1
ATOM 926 C CA . GLU A 1 113 ? -6.818 -5.743 -1.180 1.00 84.88 113 GLU A CA 1
ATOM 927 C C . GLU A 1 113 ? -6.388 -4.343 -1.601 1.00 84.88 113 GLU A C 1
ATOM 929 O O . GLU A 1 113 ? -6.320 -3.417 -0.789 1.00 84.88 113 GLU A O 1
ATOM 934 N N . LEU A 1 114 ? -6.117 -4.189 -2.896 1.00 84.94 114 LEU A N 1
ATOM 935 C CA . LEU A 1 114 ? -5.836 -2.904 -3.518 1.00 84.94 114 LEU A CA 1
ATOM 936 C C . LEU A 1 114 ? -7.136 -2.118 -3.710 1.00 84.94 114 LEU A C 1
ATOM 938 O O . LEU A 1 114 ? -8.032 -2.555 -4.431 1.00 84.94 114 LEU A O 1
ATOM 942 N N . ILE A 1 115 ? -7.191 -0.909 -3.158 1.00 82.44 115 ILE A N 1
ATOM 943 C CA . ILE A 1 115 ? -8.227 0.074 -3.470 1.00 82.44 115 ILE A CA 1
ATOM 944 C C . ILE A 1 115 ? -7.654 1.056 -4.489 1.00 82.44 115 ILE A C 1
ATOM 946 O O . ILE A 1 115 ? -6.804 1.885 -4.166 1.00 82.44 115 ILE A O 1
ATOM 950 N N . TYR A 1 116 ? -8.128 0.957 -5.729 1.00 77.12 116 TYR A N 1
ATOM 951 C CA . TYR A 1 116 ? -7.708 1.818 -6.830 1.00 77.12 116 TYR A CA 1
ATOM 952 C C . TYR A 1 116 ? -8.898 2.176 -7.725 1.00 77.12 116 TYR A C 1
ATOM 954 O O . TYR A 1 116 ? -9.619 1.294 -8.195 1.00 77.12 116 TYR A O 1
ATOM 962 N N . ASP A 1 117 ? -9.084 3.472 -7.989 1.00 73.50 117 ASP A N 1
ATOM 963 C CA . ASP A 1 117 ? -10.067 3.977 -8.950 1.00 73.50 117 ASP A CA 1
ATOM 964 C C . ASP A 1 117 ? -9.348 4.620 -10.140 1.00 73.50 117 ASP A C 1
ATOM 966 O O . ASP A 1 117 ? -8.721 5.668 -10.014 1.00 73.50 117 ASP A O 1
ATOM 970 N N . LYS A 1 118 ? -9.499 4.015 -11.324 1.00 70.12 118 LYS A N 1
ATOM 971 C CA . LYS A 1 118 ? -8.934 4.498 -12.597 1.00 70.12 118 LYS A CA 1
ATOM 972 C C . LYS A 1 118 ? -9.387 5.909 -12.979 1.00 70.12 118 LYS A C 1
ATOM 974 O O . LYS A 1 118 ? -8.750 6.539 -13.819 1.00 70.12 118 LYS A O 1
ATOM 979 N N . LYS A 1 119 ? -10.514 6.383 -12.439 1.00 68.56 119 LYS A N 1
ATOM 980 C CA . LYS A 1 119 ? -11.034 7.735 -12.691 1.00 68.56 119 LYS A CA 1
ATOM 981 C C . LYS A 1 119 ? -10.297 8.797 -11.889 1.00 68.56 119 LYS A C 1
ATOM 983 O O . LYS A 1 119 ? 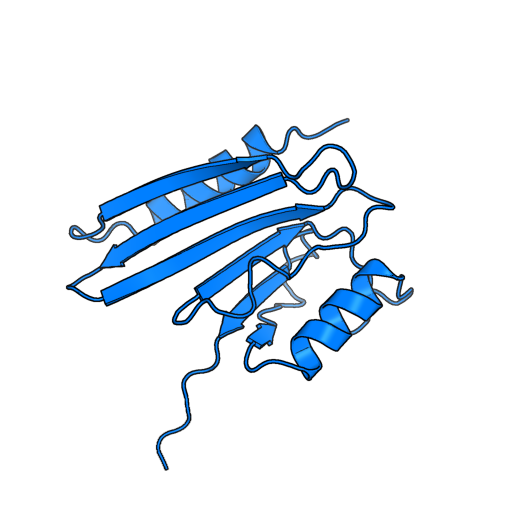-10.343 9.965 -12.267 1.00 68.56 119 LYS A O 1
ATOM 988 N N . ILE A 1 120 ? -9.643 8.401 -10.800 1.00 60.28 120 ILE A N 1
ATOM 989 C CA . ILE A 1 120 ? -8.777 9.277 -10.026 1.00 60.28 120 ILE A CA 1
ATOM 990 C C . ILE A 1 120 ? -7.410 9.203 -10.716 1.00 60.28 120 ILE A C 1
ATOM 992 O O . ILE A 1 120 ? -6.776 8.146 -10.666 1.00 60.28 120 ILE A O 1
ATOM 996 N N . PRO A 1 121 ? -6.983 10.261 -11.440 1.00 51.34 121 PRO A N 1
ATOM 997 C CA . PRO A 1 121 ? -5.716 10.246 -12.159 1.00 51.34 121 PRO A CA 1
ATOM 998 C C . PRO A 1 121 ? -4.626 9.888 -11.164 1.00 51.34 121 PRO A C 1
ATOM 1000 O O . PRO A 1 121 ? -4.536 10.522 -10.116 1.00 51.34 121 PRO A O 1
ATOM 1003 N N . THR A 1 122 ? -3.891 8.826 -11.490 1.00 57.44 122 THR A N 1
ATOM 1004 C CA . THR A 1 122 ? -2.990 8.086 -10.611 1.00 57.44 122 THR A CA 1
ATOM 1005 C C . THR A 1 122 ? -2.274 9.030 -9.652 1.00 57.44 122 THR A C 1
ATOM 1007 O O . THR A 1 122 ? -1.333 9.710 -10.066 1.00 57.44 122 THR A O 1
ATOM 1010 N N . PRO A 1 123 ? -2.656 9.097 -8.370 1.00 49.50 123 PRO A N 1
ATOM 1011 C CA . PRO A 1 123 ? -1.661 9.416 -7.385 1.00 49.50 123 PRO A CA 1
ATOM 1012 C C . PRO A 1 123 ? -0.928 8.077 -7.212 1.00 49.50 123 PRO A C 1
ATOM 1014 O O . PRO A 1 123 ? -1.543 7.051 -6.964 1.00 49.50 123 PRO A O 1
ATOM 1017 N N . ILE A 1 124 ? 0.378 7.980 -7.416 1.00 53.25 124 ILE A N 1
ATOM 1018 C CA . ILE A 1 124 ? 1.299 8.171 -6.298 1.00 53.25 124 ILE A CA 1
ATOM 1019 C C . ILE A 1 124 ? 0.859 7.283 -5.106 1.00 53.25 124 ILE A C 1
ATOM 1021 O O . ILE A 1 124 ? 1.513 6.295 -4.829 1.00 53.25 124 ILE A O 1
ATOM 1025 N N . CYS A 1 125 ? -0.315 7.507 -4.507 1.00 55.91 125 CYS A N 1
ATOM 1026 C CA . CYS A 1 125 ? -0.892 6.728 -3.415 1.00 55.91 125 CYS A CA 1
ATOM 1027 C C . CYS A 1 125 ? -1.490 5.344 -3.786 1.00 55.91 125 CYS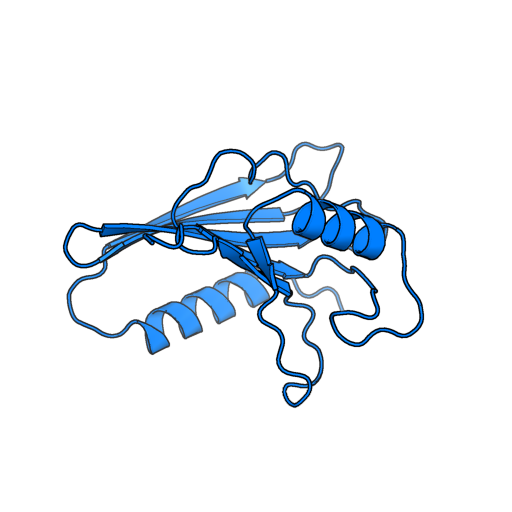 A C 1
ATOM 1029 O O . CYS A 1 125 ? -2.581 5.252 -4.351 1.00 55.91 125 CYS A O 1
ATOM 1031 N N . ILE A 1 126 ? -0.849 4.257 -3.346 1.00 64.81 126 ILE A N 1
ATOM 1032 C CA . ILE A 1 126 ? -1.438 2.907 -3.300 1.00 64.81 126 ILE A CA 1
ATOM 1033 C C . ILE A 1 126 ? -2.144 2.734 -1.957 1.00 64.81 126 ILE A C 1
ATOM 1035 O O . ILE A 1 126 ? -1.484 2.771 -0.919 1.00 64.81 126 ILE A O 1
ATOM 1039 N N . THR A 1 127 ? -3.463 2.516 -1.975 1.00 68.94 127 THR A N 1
ATOM 1040 C CA . THR A 1 127 ? -4.234 2.187 -0.767 1.00 68.94 127 THR A CA 1
ATOM 1041 C C . THR A 1 127 ? -4.472 0.685 -0.689 1.00 68.94 127 THR A C 1
ATOM 1043 O O . THR A 1 127 ? -5.014 0.094 -1.621 1.00 68.94 127 THR A O 1
ATOM 1046 N N . MET A 1 128 ? -4.087 0.070 0.425 1.00 71.75 128 MET A N 1
ATOM 1047 C CA . MET A 1 128 ? -4.297 -1.348 0.702 1.00 71.75 128 MET A CA 1
ATOM 1048 C C . MET A 1 128 ? -5.083 -1.507 1.998 1.00 71.75 128 MET A C 1
ATOM 1050 O O . MET A 1 128 ? -4.754 -0.868 2.998 1.00 71.75 128 MET A O 1
ATOM 1054 N N . VAL A 1 129 ? -6.104 -2.360 1.992 1.00 67.88 129 VAL A N 1
ATOM 1055 C CA . VAL A 1 129 ? -6.946 -2.626 3.168 1.00 67.88 129 VAL A CA 1
ATOM 1056 C C . VAL A 1 129 ? -6.967 -4.117 3.442 1.00 67.88 129 VAL A C 1
ATOM 1058 O O . VAL A 1 129 ? -7.090 -4.914 2.518 1.00 67.88 129 VAL A O 1
ATOM 1061 N N . GLU A 1 130 ? -6.811 -4.503 4.707 1.00 69.12 130 GLU A N 1
ATOM 1062 C CA . GLU A 1 130 ? -6.954 -5.907 5.093 1.00 69.12 130 GLU A CA 1
ATOM 1063 C C . GLU A 1 130 ? -8.397 -6.357 4.827 1.00 69.12 130 GLU A C 1
ATOM 1065 O O . GLU A 1 130 ? -9.343 -5.774 5.371 1.00 69.12 130 GLU A O 1
ATOM 1070 N N . ALA A 1 131 ? -8.575 -7.395 4.008 1.00 62.31 131 ALA A N 1
ATOM 1071 C CA . ALA A 1 131 ? -9.881 -7.996 3.796 1.00 62.31 131 ALA A CA 1
ATOM 1072 C C . ALA A 1 131 ? -10.432 -8.528 5.127 1.00 62.31 131 ALA A C 1
ATOM 1074 O O . ALA A 1 131 ? -9.733 -9.194 5.896 1.00 62.31 131 ALA A O 1
ATOM 1075 N N . GLN A 1 132 ? -11.710 -8.255 5.403 1.00 54.69 132 GLN A N 1
ATOM 1076 C CA . GLN A 1 132 ? -12.403 -8.906 6.514 1.00 54.69 132 GLN A CA 1
ATOM 1077 C C . GLN A 1 132 ? -12.372 -10.426 6.276 1.00 54.69 132 GLN A C 1
ATOM 1079 O O . GLN A 1 132 ? -12.644 -10.856 5.150 1.00 54.69 132 GLN A O 1
ATOM 1084 N N . PRO A 1 133 ? -12.096 -11.260 7.297 1.00 50.31 133 PRO A N 1
ATOM 1085 C CA . PRO A 1 133 ? -12.316 -12.693 7.171 1.00 50.31 133 PRO A CA 1
ATOM 1086 C C . PRO A 1 133 ? -13.780 -12.901 6.784 1.00 50.31 133 PRO A C 1
ATOM 1088 O O . PRO A 1 133 ? -14.673 -12.483 7.524 1.00 50.31 133 PRO A O 1
ATOM 1091 N N . GLN A 1 134 ? -14.043 -13.497 5.620 1.00 36.91 134 GLN A N 1
ATOM 1092 C CA . GLN A 1 134 ? -15.409 -13.862 5.269 1.00 36.91 134 GLN A CA 1
ATOM 1093 C C . GLN A 1 134 ? -15.873 -14.925 6.270 1.00 36.91 134 GLN A C 1
ATOM 1095 O O . GLN A 1 134 ? -15.348 -16.037 6.301 1.00 36.91 134 GLN A O 1
ATOM 1100 N N . ILE A 1 135 ? -16.809 -14.549 7.141 1.00 36.09 135 ILE A N 1
ATOM 1101 C CA . ILE A 1 135 ? -17.543 -15.492 7.980 1.00 36.09 135 ILE A CA 1
ATOM 1102 C C . ILE A 1 135 ? -18.569 -16.143 7.048 1.00 36.09 135 ILE A C 1
ATOM 1104 O O . ILE A 1 135 ? -19.493 -15.463 6.601 1.00 36.09 135 ILE A O 1
ATOM 1108 N N . CYS A 1 136 ? -18.352 -17.414 6.706 1.00 36.69 136 CYS A N 1
ATOM 1109 C CA . CYS A 1 136 ? -19.356 -18.252 6.049 1.00 36.69 136 CYS A CA 1
ATOM 1110 C C . CYS A 1 136 ? -20.554 -18.500 6.973 1.00 36.69 136 CYS A C 1
ATOM 1112 O O . CYS A 1 136 ? -20.319 -18.707 8.188 1.00 36.69 136 CYS A O 1
#

pLDDT: mean 70.84, std 15.24, range [30.88, 91.5]

Foldseek 3Di:
DDDDVCVVVVVVVVVVCVVPPDDFKDKDKDWDQDPPVFRKTWIKIWIDDPNDIAIEIEIEHDPPGADDCPVPPPHPNYKYKAQQVAADPVQPHPDGDPNVVVVVVVVVVAQWDWDHDVVPPDDSMTIIGRDDPPDD

Organism: Caerostris extrusa (NCBI:txid172846)

Secondary structure (DSSP, 8-state):
----HHHHHHHHHHHHHHHT-SS-EEEEEEEEEPPTT---EEEEEEEEETTEEEEEEEEE--TTPPPP-TTTTT-SSEEEEEE-----GGGT-SS--HHHHHHHHHHHHSSEEEE--TTS---SEEEEEEPPP---

Sequence (136 aa):
MQFSIDFFIVTLLEELCLWLRQPKFIFIVRYNNGTDSDKSEVVHLDVWKSGAHFKILAIYSPPSNQPIFSYVNHLKHSIFIGDYNAHSPPWGYSDPNEAGRRVHDFLCSTTFELIYDKKIPTPICITMVEAQPQIC

InterPro domains:
  IPR005135 Endonuclease/exonuclease/phosphatase [PF14529] (55-119)
  IPR036691 Endonuclease/exonuclease/phosphatase superfamily [G3DSA:3.60.10.10] (15-132)
  IPR036691 Endonuclease/exonuclease/phosphatase superfamily [SSF56219] (37-124)

Radius of gyration: 15.14 Å; chains: 1; bounding box: 40×38×40 Å